Protein AF-A0A949QDH0-F1 (afdb_monomer)

Nearest PDB structures (foldseek):
  7s5a-assembly1_B  TM=5.081E-01  e=3.217E+00  Homo sapiens
  7s59-assembly1_2  TM=4.401E-01  e=3.217E+00  Homo sapiens
  7scs-assembly1_B  TM=4.817E-01  e=4.698E+00  Homo sapiens
  8fnh-assembly1_G  TM=3.755E-01  e=7.309E+00  Homo sapiens

Sequence (75 aa):
GVVEAATLNTTEYDGVLTNSAPVIHPSRILSFAERVDYAVGAYAQSLTTADINGDGRLDIVTSNSDNKTVSVLFN

Solvent-accessible surface area (backbone atoms only — not comparable to full-atom values): 5229 Å² total; per-residue (Å²): 137,82,92,78,81,90,79,72,46,59,51,74,67,97,83,45,88,38,66,46,66,86,80,76,67,85,68,78,65,91,64,81,73,84,88,79,89,76,93,67,68,85,66,62,76,48,76,50,73,46,58,80,87,73,81,84,43,66,17,43,39,36,36,19,79,86,76,69,48,74,37,77,48,86,105

Radius of gyration: 23.41 Å; Cα contacts (8 Å, |Δi|>4): 86; chains: 1; bounding box: 27×31×73 Å

Foldseek 3Di:
DDDDDDDQCFDDDPRDTHRDPPPPPPDPPVDDDDDDDDDFDPAFDDKDWDDPPPPPDIKIWTAHPVVGDIDIGDD

Secondary structure (DSSP, 8-state):
---------EEEETTEEEE-S----S-----PPPP------TT--EEEEE-SSSSSS-EEEEEETTTTEEEEE--

Structure (mmCIF, N/CA/C/O backbone):
data_AF-A0A949QDH0-F1
#
_entry.id   AF-A0A949QDH0-F1
#
loop_
_atom_site.group_PDB
_atom_site.id
_atom_site.type_symbol
_atom_site.label_atom_id
_atom_site.label_alt_id
_atom_site.label_comp_id
_atom_site.label_asym_id
_atom_site.label_entity_id
_atom_site.label_seq_id
_atom_site.pdbx_PDB_ins_code
_atom_site.Cartn_x
_atom_site.Cartn_y
_atom_site.Cartn_z
_atom_site.occupancy
_atom_site.B_iso_or_equiv
_atom_site.auth_seq_id
_atom_site.auth_comp_id
_atom_site.auth_asym_id
_atom_site.auth_atom_id
_atom_site.pdbx_PDB_model_num
ATOM 1 N N . GLY A 1 1 ? -5.282 -19.838 59.299 1.00 44.38 1 GLY A N 1
ATOM 2 C CA . GLY A 1 1 ? -5.417 -20.484 57.979 1.00 44.38 1 GLY A CA 1
ATOM 3 C C . GLY A 1 1 ? -6.829 -20.229 57.512 1.00 44.38 1 GLY A C 1
ATOM 4 O O . GLY A 1 1 ? -7.721 -20.343 58.332 1.00 44.38 1 GLY A O 1
ATOM 5 N N . VAL A 1 2 ? -7.093 -19.785 56.296 1.00 40.59 2 VAL A N 1
ATOM 6 C CA . VAL A 1 2 ? -6.335 -19.935 55.052 1.00 40.59 2 VAL A CA 1
ATOM 7 C C . VAL A 1 2 ? -6.237 -18.559 54.386 1.00 40.59 2 VAL A C 1
ATOM 9 O O . VAL A 1 2 ? -7.211 -17.817 54.349 1.00 40.59 2 VAL A O 1
ATOM 12 N N . VAL A 1 3 ? -5.037 -18.206 53.929 1.00 46.06 3 VAL A N 1
ATOM 13 C CA . VAL A 1 3 ? -4.813 -17.115 52.977 1.00 46.06 3 VAL A CA 1
ATOM 14 C C . VAL A 1 3 ? -5.095 -17.678 51.589 1.00 46.06 3 VAL A C 1
ATOM 16 O O . VAL A 1 3 ? -4.343 -18.532 51.137 1.00 46.06 3 VAL A O 1
ATOM 19 N N . GLU A 1 4 ? -6.145 -17.221 50.914 1.00 44.38 4 GLU A N 1
ATOM 20 C CA . GLU A 1 4 ? -6.252 -17.398 49.462 1.00 44.38 4 GLU A CA 1
ATOM 21 C C . GLU A 1 4 ? -6.321 -16.018 48.815 1.00 44.38 4 GLU A C 1
ATOM 23 O O . GLU A 1 4 ? -7.183 -15.193 49.116 1.00 44.38 4 GLU A O 1
ATOM 28 N N . ALA A 1 5 ? -5.298 -15.738 48.014 1.00 43.00 5 ALA A N 1
ATOM 29 C CA . ALA A 1 5 ? -5.053 -14.458 47.385 1.00 43.00 5 ALA A CA 1
ATOM 30 C C . ALA A 1 5 ? -6.119 -14.160 46.325 1.00 43.00 5 ALA A C 1
ATOM 32 O O . ALA A 1 5 ? -6.360 -14.961 45.423 1.00 43.00 5 ALA A O 1
ATOM 33 N N . ALA A 1 6 ? -6.705 -12.965 46.396 1.00 50.28 6 ALA A N 1
ATOM 34 C CA . ALA A 1 6 ? -7.490 -12.410 45.308 1.00 50.28 6 ALA A CA 1
ATOM 35 C C . ALA A 1 6 ? -6.568 -12.156 44.105 1.00 50.28 6 ALA A C 1
ATOM 37 O O . ALA A 1 6 ? -5.797 -11.199 44.095 1.00 50.28 6 ALA A O 1
ATOM 38 N N . THR A 1 7 ? -6.650 -13.003 43.083 1.00 46.53 7 THR A N 1
ATOM 39 C CA . THR A 1 7 ? -6.200 -12.656 41.729 1.00 46.53 7 THR A CA 1
ATOM 40 C C . THR A 1 7 ? -7.440 -12.512 40.861 1.00 46.53 7 THR A C 1
ATOM 42 O O . THR A 1 7 ? -7.958 -13.472 40.300 1.00 46.53 7 THR A O 1
ATOM 45 N N . LEU A 1 8 ? -7.973 -11.287 40.834 1.00 46.56 8 LEU A N 1
ATOM 46 C CA . LEU A 1 8 ? -8.989 -10.883 39.871 1.00 46.56 8 LEU A CA 1
ATOM 47 C C . LEU A 1 8 ? -8.256 -10.550 38.565 1.00 46.56 8 LEU A C 1
ATOM 49 O O . LEU A 1 8 ? -7.656 -9.486 38.449 1.00 46.56 8 LEU A O 1
ATOM 53 N N . ASN A 1 9 ? -8.250 -11.458 37.597 1.00 46.72 9 ASN A N 1
ATOM 54 C CA . ASN A 1 9 ? -7.580 -11.267 36.315 1.00 46.72 9 ASN A CA 1
ATOM 55 C C . ASN A 1 9 ? -8.351 -10.269 35.435 1.00 46.72 9 ASN A C 1
ATOM 57 O O . ASN A 1 9 ? -8.821 -10.679 34.405 1.00 46.72 9 ASN A O 1
ATOM 61 N N . THR A 1 10 ? -8.627 -9.007 35.748 1.00 44.38 10 THR A N 1
ATOM 62 C CA . THR A 1 10 ? -9.652 -8.298 34.945 1.00 44.38 10 THR A CA 1
ATOM 63 C C . THR A 1 10 ? -9.258 -7.974 33.486 1.00 44.38 10 THR A C 1
ATOM 65 O O . THR A 1 10 ? -8.190 -7.406 33.290 1.00 44.38 10 THR A O 1
ATOM 68 N N . THR A 1 11 ? -10.090 -8.272 32.470 1.00 51.88 11 THR A N 1
ATOM 69 C CA . THR A 1 11 ? -9.954 -7.678 31.113 1.00 51.88 11 THR A CA 1
ATOM 70 C C . THR A 1 11 ? -11.105 -6.714 30.843 1.00 51.88 11 THR A C 1
ATOM 72 O O . THR A 1 11 ? -12.257 -6.991 31.182 1.00 51.88 11 THR A O 1
ATOM 75 N N . GLU A 1 12 ? -10.774 -5.556 30.270 1.00 48.47 12 GLU A N 1
ATOM 76 C CA . GLU A 1 12 ? -11.738 -4.531 29.870 1.00 48.47 12 GLU A CA 1
ATOM 77 C C . GLU A 1 12 ? -12.200 -4.785 28.431 1.00 48.47 12 GLU A C 1
ATOM 79 O O . GLU A 1 12 ? -11.406 -4.757 27.490 1.00 48.47 12 GLU A O 1
ATOM 84 N N . TYR A 1 13 ? -13.504 -4.993 28.258 1.00 45.94 13 TYR A N 1
ATOM 85 C CA . TYR A 1 13 ? -14.196 -4.796 26.987 1.00 45.94 13 TYR A CA 1
ATOM 86 C C . TYR A 1 13 ? -15.278 -3.743 27.236 1.00 45.94 13 TYR A C 1
ATOM 88 O O . TYR A 1 13 ? -16.149 -3.948 28.079 1.00 45.94 13 TYR A O 1
ATOM 96 N N . ASP A 1 14 ? -15.169 -2.595 26.565 1.00 56.94 14 ASP A N 1
ATOM 97 C CA . ASP A 1 14 ? -16.119 -1.473 26.663 1.00 56.94 14 ASP A CA 1
ATOM 98 C C . ASP A 1 14 ? -16.278 -0.859 28.080 1.00 56.94 14 ASP A C 1
ATOM 100 O O . ASP A 1 14 ? -17.339 -0.376 28.466 1.00 56.94 14 ASP A O 1
ATOM 104 N N . GLY A 1 15 ? -15.204 -0.880 28.884 1.00 54.22 15 GLY A N 1
ATOM 105 C CA . GLY A 1 15 ? -15.128 -0.171 30.173 1.00 54.22 15 GLY A CA 1
ATOM 106 C C . GLY A 1 15 ? -15.689 -0.908 31.398 1.00 54.22 15 GLY A C 1
ATOM 107 O O . GLY A 1 15 ? -15.813 -0.305 32.464 1.00 54.22 15 GLY A O 1
ATOM 108 N N . VAL A 1 16 ? -16.014 -2.202 31.293 1.00 56.44 16 VAL A N 1
ATOM 109 C CA . VAL A 1 16 ? -16.455 -3.023 32.438 1.00 56.44 16 VAL A CA 1
ATOM 110 C C . VAL A 1 16 ? -15.289 -3.860 32.980 1.00 56.44 16 VAL A C 1
ATOM 112 O O . VAL A 1 16 ? -14.723 -4.686 32.266 1.00 56.44 16 VAL A O 1
ATOM 115 N N . LEU A 1 17 ? -14.948 -3.687 34.263 1.00 54.09 17 LEU A N 1
ATOM 116 C CA . LEU A 1 17 ? -13.939 -4.500 34.957 1.00 54.09 17 LEU A CA 1
ATOM 117 C C . LEU A 1 17 ? -14.485 -5.917 35.215 1.00 54.09 17 LEU A C 1
ATOM 119 O O . LEU A 1 17 ? -15.327 -6.103 36.094 1.00 54.09 17 LEU A O 1
ATOM 123 N N . THR A 1 18 ? -14.012 -6.931 34.480 1.00 50.97 18 THR A N 1
ATOM 124 C CA . THR A 1 18 ? -14.483 -8.327 34.636 1.00 50.97 18 THR A CA 1
ATOM 125 C C . THR A 1 18 ? -13.339 -9.303 34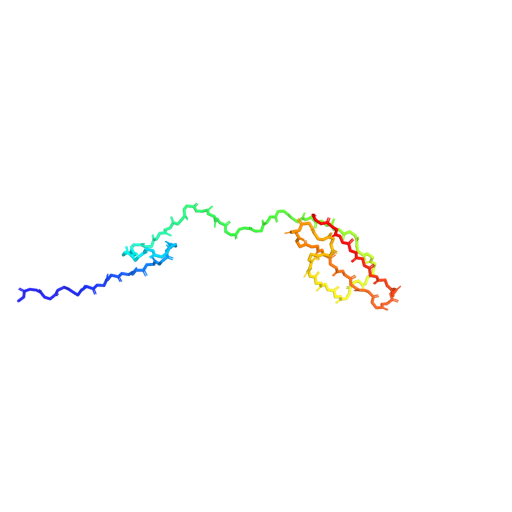.886 1.00 50.97 18 THR A C 1
ATOM 127 O O . THR A 1 18 ? -12.378 -9.295 34.135 1.00 50.97 18 THR A O 1
ATOM 130 N N . ASN A 1 19 ? -13.421 -10.143 35.930 1.00 46.75 19 ASN A N 1
ATOM 131 C CA . ASN A 1 19 ? -12.409 -11.146 36.307 1.00 46.75 19 ASN A CA 1
ATOM 132 C C . ASN A 1 19 ? -12.161 -12.177 35.182 1.00 46.75 19 ASN A C 1
ATOM 134 O O . ASN A 1 19 ? -12.989 -13.059 34.967 1.00 46.75 19 ASN A O 1
ATOM 138 N N . SER A 1 20 ? -11.030 -12.099 34.482 1.00 58.06 20 SER A N 1
ATOM 139 C CA . SER A 1 20 ? -10.666 -12.995 33.375 1.00 58.06 20 SER A CA 1
ATOM 140 C C . SER A 1 20 ? -10.358 -14.404 33.865 1.00 58.06 20 SER A C 1
ATOM 142 O O . SER A 1 20 ? -9.225 -14.783 34.175 1.00 58.06 20 SER A O 1
ATOM 144 N N . ALA A 1 21 ? -11.364 -15.255 33.743 1.00 52.97 21 ALA A N 1
ATOM 145 C CA . ALA A 1 21 ? -11.115 -16.447 32.952 1.00 52.97 21 ALA A CA 1
ATOM 146 C C . ALA A 1 21 ? -10.764 -15.995 31.517 1.00 52.97 21 ALA A C 1
ATOM 148 O O . ALA A 1 21 ? -11.377 -15.040 31.036 1.00 52.97 21 ALA A O 1
ATOM 149 N N . PRO A 1 22 ? -9.785 -16.609 30.830 1.00 49.50 22 PRO A N 1
ATOM 150 C CA . PRO A 1 22 ? -9.488 -16.257 29.448 1.00 49.50 22 PRO A CA 1
ATOM 151 C C . PRO A 1 22 ? -10.775 -16.395 28.635 1.00 49.50 22 PRO A C 1
ATOM 153 O O . PRO A 1 22 ? -11.294 -17.500 28.468 1.00 49.50 22 PRO A O 1
ATOM 156 N N . VAL A 1 23 ? -11.315 -15.274 28.154 1.00 53.31 23 VAL A N 1
ATOM 157 C CA . VAL A 1 23 ? -12.381 -15.301 27.158 1.00 53.31 23 VAL A CA 1
ATOM 158 C C . VAL A 1 23 ? -11.721 -15.807 25.887 1.00 53.31 23 VAL A C 1
ATOM 160 O O . VAL A 1 23 ? -11.138 -15.055 25.109 1.00 53.31 23 VAL A O 1
ATOM 163 N N . ILE A 1 24 ? -11.761 -17.122 25.694 1.00 51.34 24 ILE A N 1
ATOM 164 C CA . ILE A 1 24 ? -11.520 -17.699 24.383 1.00 51.34 24 ILE A CA 1
ATOM 165 C C . ILE A 1 24 ? -12.736 -17.288 23.560 1.00 51.34 24 ILE A C 1
ATOM 167 O O . ILE A 1 24 ? -13.771 -17.951 23.581 1.00 51.34 24 ILE A O 1
ATOM 171 N N . HIS A 1 25 ? -12.636 -16.140 22.888 1.00 49.22 25 HIS A N 1
ATOM 172 C CA . HIS A 1 25 ? -13.560 -15.802 21.818 1.00 49.22 25 HIS A CA 1
ATOM 173 C C . HIS A 1 25 ? -13.536 -16.992 20.851 1.00 49.22 25 HIS A C 1
ATOM 175 O O . HIS A 1 25 ? -12.440 -17.335 20.394 1.00 49.22 25 HIS A O 1
ATOM 181 N N . PRO A 1 26 ? -14.672 -17.660 20.568 1.00 47.34 26 PRO A N 1
ATOM 182 C CA . PRO A 1 26 ? -14.707 -18.754 19.613 1.00 47.34 26 PRO A CA 1
ATOM 183 C C . PRO A 1 26 ? -14.265 -18.204 18.261 1.00 47.34 26 PRO A C 1
ATOM 185 O O . PRO A 1 26 ? -15.028 -17.574 17.539 1.00 47.34 26 PRO A O 1
ATOM 188 N N . SER A 1 27 ? -12.986 -18.404 17.962 1.00 55.69 27 SER A N 1
ATOM 189 C CA . SER A 1 27 ? -12.446 -18.471 16.621 1.00 55.69 27 SER A CA 1
ATOM 190 C C . SER A 1 27 ? -12.902 -17.353 15.680 1.00 55.69 27 SER A C 1
ATOM 192 O O . SER A 1 27 ? -13.253 -17.633 14.537 1.00 55.69 27 SER A O 1
ATOM 194 N N . ARG A 1 28 ? -12.681 -16.078 16.038 1.00 60.03 28 ARG A N 1
ATOM 195 C CA . ARG A 1 28 ? -12.035 -15.243 15.014 1.00 60.03 28 ARG A CA 1
ATOM 196 C C . ARG A 1 28 ? -10.608 -15.757 14.932 1.00 60.03 28 ARG A C 1
ATOM 198 O O . ARG A 1 28 ? -9.693 -15.178 15.507 1.00 60.03 28 ARG A O 1
ATOM 205 N N . ILE A 1 29 ? -10.432 -16.908 14.278 1.00 62.69 29 ILE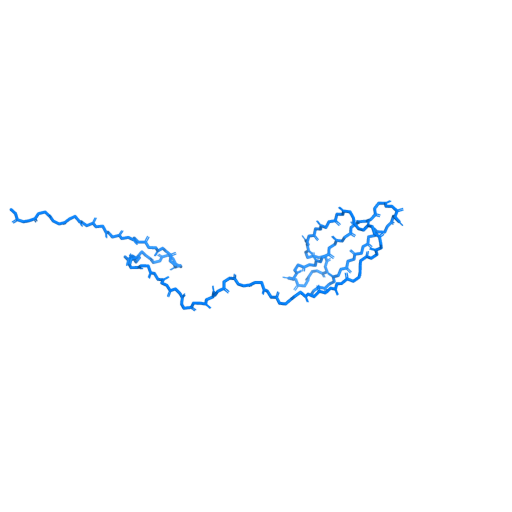 A N 1
ATOM 206 C CA . ILE A 1 29 ? -9.118 -17.287 13.788 1.00 62.69 29 ILE A CA 1
ATOM 207 C C . ILE A 1 29 ? -8.724 -16.089 12.941 1.00 62.69 29 ILE A C 1
ATOM 209 O O . ILE A 1 29 ? -9.393 -15.790 11.948 1.00 62.69 29 ILE A O 1
ATOM 213 N N . LEU A 1 30 ? -7.727 -15.341 13.413 1.00 70.56 30 LEU A N 1
ATOM 214 C CA . LEU A 1 30 ? -7.115 -14.260 12.662 1.00 70.56 30 LEU A CA 1
ATOM 215 C C . LEU A 1 30 ? -6.438 -14.924 11.469 1.00 70.56 30 LEU A C 1
ATOM 217 O O . LEU A 1 30 ? -5.282 -15.328 11.514 1.00 70.56 30 LEU A O 1
ATOM 221 N N . SER A 1 31 ? -7.244 -15.146 10.446 1.00 78.94 31 SER A N 1
ATOM 222 C CA . SER A 1 31 ? -6.868 -15.731 9.181 1.00 78.94 31 SER A CA 1
ATOM 223 C C . SER A 1 31 ? -6.856 -14.605 8.168 1.00 78.94 31 SER A C 1
ATOM 225 O O . SER A 1 31 ? -7.660 -13.669 8.235 1.00 78.94 31 SER A O 1
ATOM 227 N N . PHE A 1 32 ? -5.895 -14.666 7.258 1.00 82.44 32 PHE A N 1
ATOM 228 C CA . PHE A 1 32 ? -5.910 -13.781 6.112 1.00 82.44 32 PHE A CA 1
ATOM 229 C C . PHE A 1 32 ? -7.092 -14.158 5.222 1.00 82.44 32 PHE A C 1
ATOM 231 O O . PHE A 1 32 ? -7.384 -15.341 5.038 1.00 82.44 32 PHE A O 1
ATOM 238 N N . ALA A 1 33 ? -7.769 -13.145 4.687 1.00 86.56 33 ALA A N 1
ATOM 239 C CA . ALA A 1 33 ? -8.715 -13.350 3.604 1.00 86.56 33 ALA A CA 1
ATOM 240 C C . ALA A 1 33 ? -7.992 -13.929 2.375 1.00 86.56 33 ALA A C 1
ATOM 242 O O . ALA A 1 33 ? -6.759 -13.902 2.286 1.00 86.56 33 ALA A O 1
ATOM 243 N N . GLU A 1 34 ? -8.764 -14.442 1.421 1.00 91.81 34 GLU A N 1
ATOM 244 C CA . GLU A 1 34 ? -8.221 -14.830 0.123 1.00 91.81 34 GLU A CA 1
ATOM 245 C C . GLU A 1 34 ? -7.488 -13.643 -0.524 1.00 91.81 34 GLU A C 1
ATOM 247 O O . GLU A 1 34 ? -7.907 -12.488 -0.412 1.00 91.81 34 GLU A O 1
ATOM 252 N N . ARG A 1 35 ? -6.359 -13.929 -1.179 1.00 91.44 35 ARG A N 1
ATOM 253 C CA . ARG A 1 35 ? -5.612 -12.928 -1.941 1.00 91.44 35 ARG A CA 1
ATOM 254 C C . ARG A 1 35 ? -6.485 -12.415 -3.082 1.00 91.44 35 ARG A C 1
ATOM 256 O O . ARG A 1 35 ? -6.998 -13.206 -3.864 1.00 91.44 35 ARG A O 1
ATOM 263 N N . VAL A 1 36 ? -6.535 -11.098 -3.234 1.00 91.88 36 VAL A N 1
ATOM 264 C CA . VAL A 1 36 ? -7.041 -10.444 -4.443 1.00 91.88 36 VAL A CA 1
ATOM 265 C C . VAL A 1 36 ? -5.885 -9.689 -5.086 1.00 91.88 36 VAL A C 1
ATOM 267 O O . VAL A 1 36 ? -5.192 -8.930 -4.408 1.00 91.88 36 VAL A O 1
ATOM 270 N N . ASP A 1 37 ? -5.659 -9.918 -6.378 1.00 91.50 37 ASP A N 1
ATOM 271 C CA . ASP A 1 37 ? -4.591 -9.266 -7.131 1.00 91.50 37 ASP A CA 1
ATOM 272 C C . ASP A 1 37 ? -5.138 -8.072 -7.924 1.00 91.50 37 ASP A C 1
ATOM 274 O O . ASP A 1 37 ? -6.108 -8.192 -8.674 1.00 91.50 37 ASP A O 1
ATOM 278 N N . TYR A 1 38 ? -4.475 -6.922 -7.790 1.00 87.88 38 TYR A N 1
ATOM 279 C 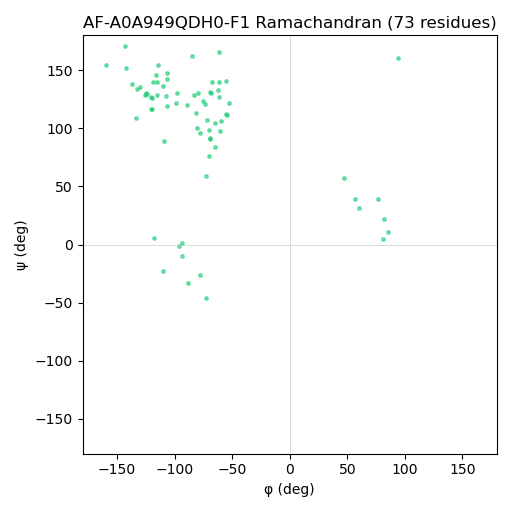CA . TYR A 1 38 ? -4.788 -5.698 -8.524 1.00 87.88 38 TYR A CA 1
ATOM 280 C C . TYR A 1 38 ? -3.574 -5.264 -9.344 1.00 87.88 38 TYR A C 1
ATOM 282 O O . TYR A 1 38 ? -2.467 -5.127 -8.822 1.00 87.88 38 TYR A O 1
ATOM 290 N N . ALA A 1 39 ? -3.769 -5.046 -10.644 1.00 88.00 39 ALA A N 1
ATOM 291 C CA . ALA A 1 39 ? -2.698 -4.596 -11.523 1.00 88.00 39 ALA A CA 1
ATOM 292 C C . ALA A 1 39 ? -2.378 -3.115 -11.263 1.00 88.00 39 ALA A C 1
ATOM 294 O O . ALA A 1 39 ? -3.236 -2.253 -11.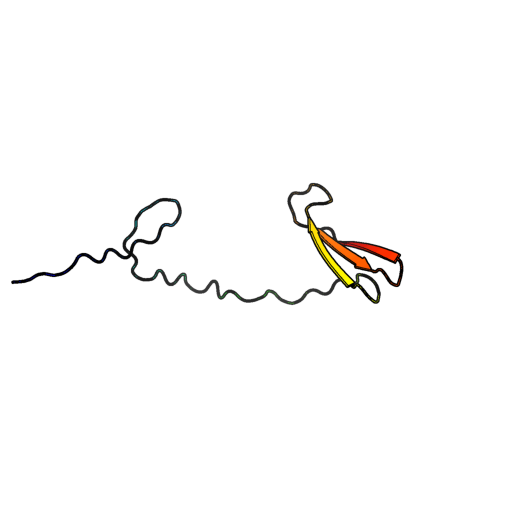426 1.00 88.00 39 ALA A O 1
ATOM 295 N N . VAL A 1 40 ? -1.128 -2.821 -10.900 1.00 83.25 40 VAL A N 1
ATOM 296 C CA . VAL A 1 40 ? -0.667 -1.463 -10.539 1.00 83.25 40 VAL A CA 1
ATOM 297 C C . VAL A 1 40 ? 0.433 -0.915 -11.460 1.00 83.25 40 VAL A C 1
ATOM 299 O O . VAL A 1 40 ? 0.951 0.177 -11.239 1.00 83.25 40 VAL A O 1
ATOM 302 N N . GLY A 1 41 ? 0.767 -1.656 -12.523 1.00 80.88 41 GLY A N 1
ATOM 303 C CA . GLY A 1 41 ? 1.884 -1.375 -13.430 1.00 80.88 41 GLY A CA 1
ATOM 304 C C . GLY A 1 41 ? 3.171 -2.122 -13.049 1.00 80.88 41 GLY A C 1
ATOM 305 O O . GLY A 1 41 ? 3.325 -2.609 -11.931 1.00 80.88 41 GLY A O 1
ATOM 306 N N . ALA A 1 42 ? 4.101 -2.255 -13.999 1.00 79.75 42 ALA A N 1
ATOM 307 C CA . ALA A 1 42 ? 5.346 -3.010 -13.813 1.00 79.75 42 ALA A CA 1
ATOM 308 C C . ALA A 1 42 ? 6.385 -2.197 -13.039 1.00 79.75 42 ALA A C 1
ATOM 310 O O . ALA A 1 42 ? 6.672 -1.097 -13.486 1.00 79.75 42 ALA A O 1
ATOM 311 N N . TYR A 1 43 ? 6.995 -2.756 -11.985 1.00 82.19 43 TYR A N 1
ATOM 312 C CA . TYR A 1 43 ? 7.988 -2.106 -11.101 1.00 82.19 43 TYR A CA 1
ATOM 313 C C . TYR A 1 43 ? 7.411 -1.112 -10.073 1.00 82.19 43 TYR A C 1
ATOM 315 O O . TYR A 1 43 ? 8.004 -0.072 -9.798 1.00 82.19 43 TYR A O 1
ATOM 323 N N . ALA A 1 44 ? 6.255 -1.413 -9.470 1.00 86.00 44 ALA A N 1
ATOM 324 C CA . ALA A 1 44 ? 5.794 -0.657 -8.301 1.00 86.00 44 ALA A CA 1
ATOM 325 C C . ALA A 1 44 ? 6.801 -0.801 -7.143 1.00 86.00 44 ALA A C 1
ATOM 327 O O . ALA A 1 44 ? 7.169 -1.915 -6.770 1.00 86.00 44 ALA A O 1
ATOM 328 N N . GLN A 1 45 ? 7.253 0.327 -6.592 1.00 89.75 45 GLN A N 1
ATOM 329 C CA . GLN A 1 45 ? 8.326 0.368 -5.588 1.00 89.75 45 GLN A CA 1
ATOM 330 C C . GLN A 1 45 ? 7.820 0.755 -4.198 1.00 89.75 45 GLN A C 1
ATOM 332 O O . GLN A 1 45 ? 8.468 0.443 -3.202 1.00 89.75 45 GLN A O 1
ATOM 337 N N . SER A 1 46 ? 6.678 1.440 -4.120 1.00 91.06 46 SER A N 1
ATOM 338 C CA . SER A 1 46 ? 6.093 1.873 -2.853 1.00 91.06 46 SER A CA 1
ATOM 339 C C . SER A 1 46 ? 4.570 1.775 -2.869 1.00 91.06 46 SER A C 1
ATOM 341 O O . SER A 1 46 ? 3.938 1.883 -3.924 1.00 91.06 46 SER A O 1
ATOM 343 N N . LEU A 1 47 ? 4.006 1.569 -1.678 1.00 93.75 47 LEU A N 1
ATOM 344 C CA . LEU A 1 47 ? 2.585 1.389 -1.393 1.00 93.75 47 LEU A CA 1
ATOM 345 C C . LEU A 1 47 ? 2.217 2.189 -0.137 1.00 93.75 47 LEU A C 1
ATOM 347 O O . LEU A 1 47 ? 2.945 2.152 0.855 1.00 93.75 47 LEU A O 1
ATOM 351 N N . THR A 1 48 ? 1.065 2.855 -0.159 1.00 95.38 48 THR A N 1
ATOM 352 C CA . THR A 1 48 ? 0.424 3.436 1.028 1.00 95.38 48 THR A CA 1
ATOM 353 C C . THR A 1 48 ? -1.100 3.308 0.939 1.00 95.38 48 THR A C 1
ATOM 355 O O . THR A 1 48 ? -1.634 2.928 -0.105 1.00 95.38 48 THR A O 1
ATOM 358 N N . THR A 1 49 ? -1.797 3.631 2.029 1.00 96.00 49 THR A N 1
ATOM 359 C CA . THR A 1 49 ? -3.262 3.639 2.102 1.00 96.00 49 THR A CA 1
ATOM 360 C C . THR A 1 49 ? -3.783 4.946 2.683 1.00 96.00 49 THR A C 1
ATOM 362 O O . THR A 1 49 ? -3.263 5.409 3.700 1.00 96.00 49 THR A O 1
ATOM 365 N N . ALA A 1 50 ? -4.819 5.513 2.072 1.00 95.38 50 ALA A N 1
ATOM 366 C CA . ALA A 1 50 ? -5.517 6.712 2.539 1.00 95.38 50 ALA A CA 1
ATOM 367 C C . ALA A 1 50 ? -6.912 6.771 1.905 1.00 95.38 50 ALA A C 1
ATOM 369 O O . ALA A 1 50 ? -7.098 6.222 0.830 1.00 95.38 50 ALA A O 1
ATOM 370 N N . ASP A 1 51 ? -7.871 7.438 2.542 1.00 97.50 51 ASP A N 1
ATOM 371 C CA . ASP A 1 51 ? -9.161 7.756 1.917 1.00 97.50 51 ASP A CA 1
ATOM 372 C C . ASP A 1 51 ? -8.967 8.952 0.967 1.00 97.50 51 ASP A C 1
ATOM 374 O O . ASP A 1 51 ? -8.876 10.103 1.403 1.00 97.50 51 ASP A O 1
ATOM 378 N N . ILE A 1 52 ? -8.773 8.668 -0.321 1.00 97.06 52 ILE A N 1
ATOM 379 C CA . ILE A 1 52 ? -8.481 9.664 -1.360 1.00 97.06 52 ILE A CA 1
ATOM 380 C C . ILE A 1 52 ? -9.778 10.207 -1.961 1.00 97.06 52 ILE A C 1
ATOM 382 O O . ILE A 1 52 ? -9.818 11.372 -2.371 1.00 97.06 52 ILE A O 1
ATOM 386 N N . ASN A 1 53 ? -10.823 9.381 -2.042 1.00 96.75 53 ASN A N 1
ATOM 387 C CA . ASN A 1 53 ? -12.092 9.745 -2.673 1.00 96.75 53 ASN A CA 1
ATOM 388 C C . ASN A 1 53 ? -13.151 10.299 -1.688 1.00 96.75 53 ASN A C 1
ATOM 390 O O . ASN A 1 53 ? -14.151 10.863 -2.138 1.00 96.75 53 ASN A O 1
ATOM 394 N N . GLY A 1 54 ? -12.912 10.210 -0.377 1.00 97.38 54 GLY A N 1
ATOM 395 C CA . GLY A 1 54 ? -13.760 10.747 0.686 1.00 97.38 54 GLY A CA 1
ATOM 396 C C . GLY A 1 54 ? -14.952 9.864 1.060 1.00 97.38 54 GLY A C 1
ATOM 397 O O . GLY A 1 54 ? -15.941 10.387 1.583 1.00 97.38 54 GLY A O 1
ATOM 398 N N . ASP A 1 55 ? -14.911 8.564 0.769 1.00 97.88 55 ASP A N 1
ATOM 399 C CA . ASP A 1 55 ? -16.030 7.646 1.013 1.00 97.88 55 ASP A CA 1
ATOM 400 C C . ASP A 1 55 ? -15.965 6.903 2.360 1.00 97.88 55 ASP A C 1
ATOM 402 O O . ASP A 1 55 ? -16.855 6.105 2.687 1.00 97.88 55 ASP A O 1
ATOM 406 N N . GLY A 1 56 ?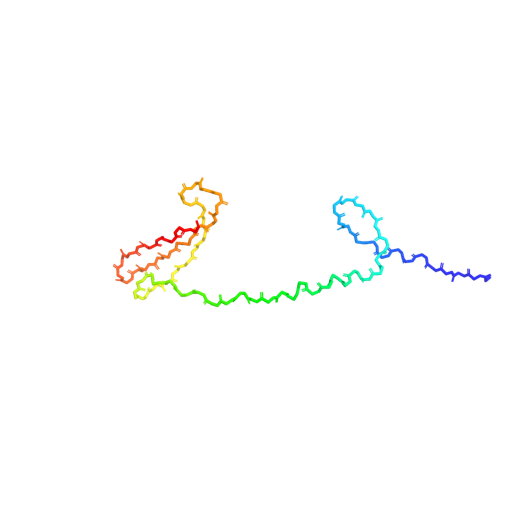 -14.939 7.194 3.161 1.00 97.00 56 GLY A N 1
ATOM 407 C CA . GLY A 1 56 ? -14.715 6.595 4.469 1.00 97.00 56 GLY A CA 1
ATOM 408 C C . GLY A 1 56 ? -14.053 5.217 4.426 1.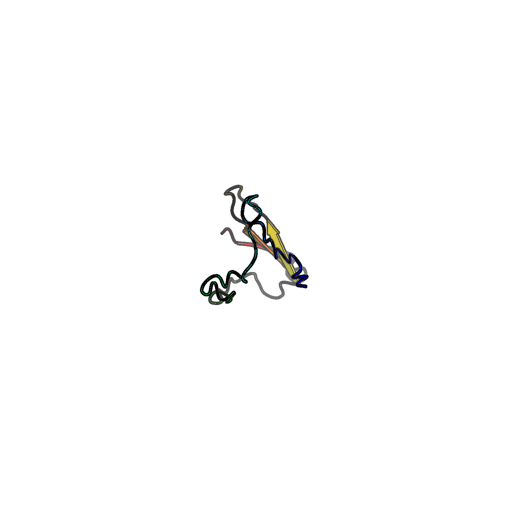00 97.00 56 GLY A C 1
ATOM 409 O O . GLY A 1 56 ? -13.905 4.596 5.485 1.00 97.00 56 GLY A O 1
ATOM 410 N N . ARG A 1 57 ? -13.647 4.716 3.252 1.00 96.69 57 ARG A N 1
ATOM 411 C CA . ARG A 1 57 ? -12.841 3.498 3.093 1.00 96.69 57 ARG A CA 1
ATOM 412 C C . ARG A 1 57 ? -11.413 3.869 2.699 1.00 96.69 57 ARG A C 1
ATOM 414 O O . ARG A 1 57 ? -11.149 4.880 2.066 1.00 96.69 57 ARG A O 1
ATOM 421 N N . LEU A 1 58 ? -10.452 3.058 3.145 1.00 95.94 58 LEU A N 1
ATOM 422 C CA . LEU A 1 58 ? -9.058 3.255 2.756 1.00 95.94 58 LEU A CA 1
ATOM 423 C C . LEU A 1 58 ? -8.859 2.787 1.315 1.00 95.94 58 LEU A C 1
ATOM 425 O O . LEU A 1 58 ? -9.072 1.610 1.017 1.00 95.94 58 LEU A O 1
ATOM 429 N N . ASP A 1 59 ? -8.372 3.691 0.475 1.00 96.00 59 ASP A N 1
ATOM 430 C CA . ASP A 1 59 ? -7.904 3.397 -0.872 1.00 96.00 59 ASP A CA 1
ATOM 431 C C . ASP A 1 59 ? -6.448 2.930 -0.846 1.00 96.00 59 ASP A C 1
ATOM 433 O O . ASP A 1 59 ? -5.702 3.166 0.114 1.00 96.00 59 ASP A O 1
ATOM 437 N N . ILE A 1 60 ? -6.019 2.291 -1.933 1.00 94.50 60 ILE A N 1
ATOM 438 C CA . ILE A 1 60 ? -4.638 1.843 -2.117 1.00 94.50 60 ILE A CA 1
ATOM 439 C C . ILE A 1 60 ? -3.946 2.729 -3.148 1.00 94.50 60 ILE A C 1
ATOM 441 O O . ILE A 1 60 ? -4.424 2.874 -4.273 1.00 94.50 60 ILE A O 1
ATOM 445 N N . VAL A 1 61 ? -2.776 3.263 -2.792 1.00 94.44 61 VAL A N 1
ATOM 446 C CA . VAL A 1 61 ? -1.952 4.091 -3.678 1.00 94.44 61 VAL A CA 1
ATOM 447 C C . VAL A 1 61 ? -0.591 3.437 -3.875 1.00 94.44 61 VAL A C 1
ATOM 449 O O . VAL A 1 61 ? 0.122 3.160 -2.909 1.00 94.44 61 VAL A O 1
ATOM 452 N N . THR A 1 62 ? -0.204 3.233 -5.131 1.00 94.38 62 THR A N 1
ATOM 453 C CA . THR A 1 62 ? 1.118 2.708 -5.503 1.00 94.38 62 THR A CA 1
ATOM 454 C C . THR A 1 62 ? 1.885 3.702 -6.350 1.00 94.38 62 THR A C 1
ATOM 456 O O . THR A 1 62 ? 1.313 4.298 -7.266 1.00 94.38 62 THR A O 1
ATOM 459 N N . SER A 1 63 ? 3.189 3.824 -6.100 1.00 92.38 63 SER A N 1
ATOM 460 C CA . SER A 1 63 ? 4.087 4.621 -6.932 1.00 92.38 63 SER A CA 1
ATOM 461 C C . SER A 1 63 ? 5.150 3.767 -7.603 1.00 92.38 63 SER A C 1
ATOM 463 O O . SER A 1 63 ? 5.650 2.766 -7.072 1.00 92.38 63 SER A O 1
ATOM 465 N N . ASN A 1 64 ? 5.496 4.193 -8.807 1.00 87.25 64 ASN A N 1
ATOM 466 C CA . ASN A 1 64 ? 6.464 3.533 -9.645 1.00 87.25 64 ASN A CA 1
ATOM 467 C C . ASN A 1 64 ? 7.427 4.569 -10.214 1.00 87.25 64 ASN A C 1
ATOM 469 O O . ASN A 1 64 ? 7.049 5.400 -11.044 1.00 87.25 64 ASN A O 1
ATOM 473 N N . SER A 1 65 ? 8.666 4.552 -9.724 1.00 78.69 65 SER A N 1
ATOM 474 C CA . SER A 1 65 ? 9.650 5.553 -10.134 1.00 78.69 65 SER A CA 1
ATOM 475 C C . SER A 1 65 ? 10.251 5.259 -11.512 1.00 78.69 65 SER A C 1
ATOM 477 O O . SER A 1 65 ? 10.601 6.203 -12.221 1.00 78.69 65 SER A O 1
ATOM 479 N N . ASP A 1 66 ? 10.278 3.990 -11.935 1.00 83.56 66 ASP A N 1
ATOM 480 C CA . ASP A 1 66 ? 10.882 3.573 -13.205 1.00 83.56 66 ASP A CA 1
ATOM 481 C C . ASP A 1 66 ? 10.027 4.004 -14.401 1.00 83.56 66 ASP A C 1
ATOM 483 O O . ASP A 1 66 ? 10.533 4.572 -15.370 1.00 83.56 66 ASP A O 1
ATOM 487 N N . ASN A 1 67 ? 8.711 3.789 -14.323 1.00 82.00 67 ASN A N 1
ATOM 488 C CA . ASN A 1 67 ? 7.773 4.183 -15.378 1.00 82.00 67 ASN A CA 1
ATOM 489 C C . ASN A 1 67 ? 7.095 5.545 -15.122 1.00 82.00 67 ASN A C 1
ATOM 491 O O . ASN A 1 67 ? 6.324 6.006 -15.964 1.00 82.00 67 ASN A O 1
ATOM 495 N N . LYS A 1 68 ? 7.401 6.192 -13.986 1.00 86.94 68 LYS A N 1
ATOM 496 C CA . LYS A 1 68 ? 6.880 7.504 -13.564 1.00 86.94 68 LYS A CA 1
ATOM 497 C C . LYS A 1 68 ? 5.351 7.558 -13.490 1.00 86.94 68 LYS A C 1
ATOM 499 O O . LYS A 1 68 ? 4.747 8.567 -13.856 1.00 86.94 68 LYS A O 1
ATOM 504 N N . THR A 1 69 ? 4.726 6.483 -13.015 1.00 90.12 69 THR A N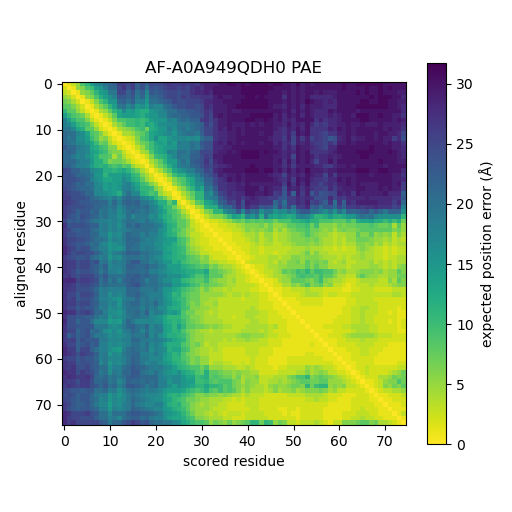 1
ATOM 505 C CA . THR A 1 69 ? 3.270 6.410 -12.828 1.00 90.12 69 THR A CA 1
ATOM 506 C C . THR A 1 69 ? 2.880 6.288 -11.359 1.00 90.12 69 THR A C 1
ATOM 508 O O . THR A 1 69 ? 3.641 5.811 -10.512 1.00 90.12 69 THR A O 1
ATOM 511 N N . VAL A 1 70 ? 1.663 6.746 -11.068 1.00 90.50 70 VAL A N 1
ATOM 512 C CA . VAL A 1 70 ? 0.967 6.539 -9.800 1.00 90.50 70 VAL A CA 1
ATOM 513 C C . VAL A 1 70 ? -0.377 5.905 -10.131 1.00 90.50 70 VAL A C 1
ATOM 515 O O . VAL A 1 70 ? -1.092 6.411 -10.997 1.00 90.50 70 VAL A O 1
ATOM 518 N N . SER A 1 71 ? -0.707 4.818 -9.442 1.00 92.69 71 SER A N 1
ATOM 519 C CA . SER A 1 71 ? -1.991 4.123 -9.575 1.00 92.69 71 SER A CA 1
ATOM 520 C C . SER A 1 71 ? -2.754 4.217 -8.258 1.00 92.69 71 SER A C 1
ATOM 522 O O . SER A 1 71 ? -2.149 4.099 -7.189 1.00 92.69 71 SER A O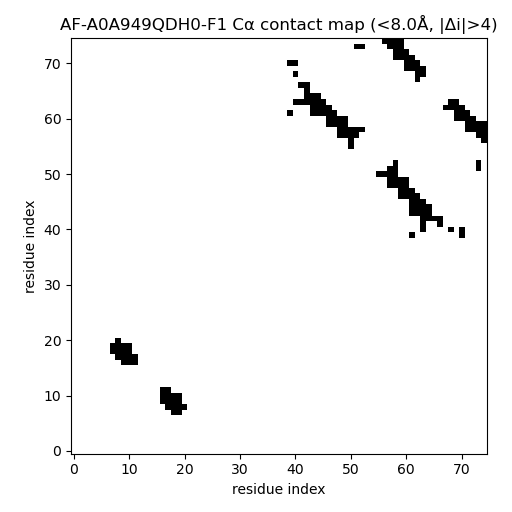 1
ATOM 524 N N . VAL A 1 72 ? -4.070 4.421 -8.344 1.00 93.25 72 VAL A N 1
ATOM 525 C CA . VAL A 1 72 ? -4.984 4.439 -7.197 1.00 93.25 72 VAL A CA 1
ATOM 526 C C . VAL A 1 72 ? -6.081 3.412 -7.436 1.00 93.25 72 VAL A C 1
ATOM 528 O O . VAL A 1 72 ? -6.699 3.404 -8.501 1.00 93.25 72 VAL A O 1
ATOM 531 N N . LEU A 1 73 ? -6.310 2.555 -6.448 1.00 94.50 73 LEU A N 1
ATOM 532 C CA . LEU A 1 73 ? -7.455 1.657 -6.397 1.00 94.50 73 LEU A CA 1
ATOM 533 C C . LEU A 1 73 ? -8.428 2.173 -5.339 1.00 94.50 73 LEU A C 1
ATOM 535 O O . LEU A 1 73 ? -8.066 2.225 -4.164 1.00 94.50 73 LEU A O 1
ATOM 539 N N . PHE A 1 74 ? -9.64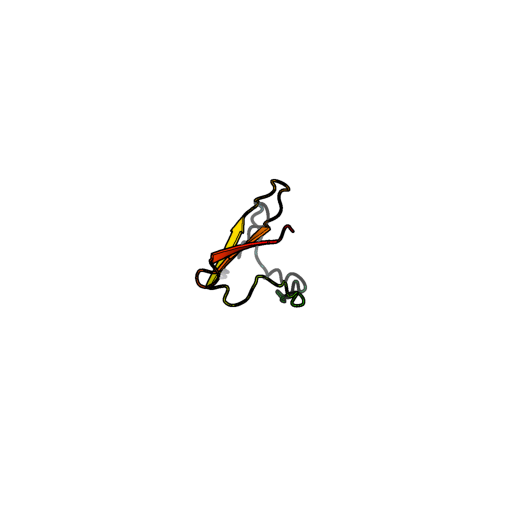5 2.501 -5.771 1.00 93.38 74 PHE A N 1
ATOM 540 C CA . PHE A 1 74 ? -10.739 2.873 -4.880 1.00 93.38 74 PHE A CA 1
ATOM 541 C C . PHE A 1 74 ? -11.427 1.625 -4.329 1.00 93.38 74 PHE A C 1
ATOM 543 O O . PHE A 1 74 ? -11.776 0.732 -5.110 1.00 93.38 74 PHE A O 1
ATOM 550 N N . ASN A 1 75 ? -11.580 1.559 -3.007 1.00 86.12 75 ASN A N 1
ATOM 551 C CA . ASN A 1 75 ? -12.206 0.428 -2.309 1.00 86.12 75 ASN A CA 1
ATOM 552 C C . ASN A 1 75 ? -13.652 0.720 -1.908 1.00 86.12 75 ASN A C 1
ATOM 554 O O . ASN A 1 75 ? -14.118 1.860 -2.066 1.00 86.12 75 ASN A O 1
#

pLDDT: mean 74.67, std 20.24, range [40.59, 97.88]

Mean predicted aligned error: 14.48 Å